Protein AF-A0A8S0FKQ0-F1 (afdb_monomer)

Solvent-accessible surface area (backbone atoms only — not comparable to full-atom values): 7847 Å² total; per-residue (Å²): 129,77,71,79,67,37,31,88,41,82,86,55,67,78,48,74,47,66,47,76,50,74,49,77,55,93,67,25,39,37,41,37,38,37,75,30,39,37,34,36,76,57,36,40,39,36,35,36,36,40,41,39,35,42,67,90,53,77,47,37,35,38,37,47,34,35,33,30,27,82,36,39,47,53,49,51,46,73,43,48,34,76,79,65,35,65,69,54,46,53,49,50,43,62,19,36,63,26,18,32,26,71,59,20,36,40,42,37,37,30,36,76,89,53,64,89,33,92,81,70,67,43,50,77,48,76,50,70,64,69,38,84,63,39,73,48,75,78,75,76,83,72,92,124

Radius of gyration: 17.59 Å; Cα contacts (8 Å, |Δi|>4): 305; chains: 1; bounding box: 38×27×60 Å

Nearest PDB structures (foldseek):
  5ldv-assembly1_A  TM=4.835E-01  e=6.778E+00  Campylobacter jejuni

InterPro domains:
  IPR011836 YhdP [PTHR38690] (1-140)
  IPR025263 YhdP, central domain [PF13116] (1-140)

Secondary structure (DSSP, 8-state):
--GGGT-SS---EEEEEEEEEEEEETTEEEEEEEEEEEEETTEEEEEEEEEEEETTS--EEEEEEEEEES-GGGGGGG--HHHH-HHHHHHHHHHEEEEEEEEEEEEEEE-GGGTT-TTSSEEEEEE---EEEEE-PPP-----

Structure (mmCIF, N/CA/C/O backbone):
data_AF-A0A8S0FKQ0-F1
#
_entry.id   AF-A0A8S0FKQ0-F1
#
loop_
_atom_site.group_PDB
_atom_site.id
_atom_site.type_symbol
_atom_site.label_atom_id
_atom_site.label_alt_id
_atom_site.label_comp_id
_atom_site.label_asym_id
_atom_site.label_entity_id
_atom_site.label_seq_id
_atom_site.pdbx_PDB_ins_code
_atom_site.Cartn_x
_atom_site.Cartn_y
_atom_site.Cartn_z
_atom_site.occupancy
_atom_site.B_iso_or_equiv
_atom_site.auth_seq_id
_atom_site.auth_comp_id
_atom_site.auth_asym_id
_atom_site.auth_atom_id
_atom_site.pdbx_PDB_model_num
ATOM 1 N N . MET A 1 1 ? 13.381 -11.838 -0.605 1.00 45.88 1 MET A N 1
ATOM 2 C CA . MET A 1 1 ? 13.313 -11.718 0.868 1.00 45.88 1 MET A CA 1
ATOM 3 C C . MET A 1 1 ? 12.302 -12.737 1.370 1.00 45.88 1 MET A C 1
ATOM 5 O O . MET A 1 1 ? 11.290 -12.886 0.690 1.00 45.88 1 MET A O 1
ATOM 9 N N . PRO A 1 2 ? 12.556 -13.477 2.460 1.00 46.97 2 PRO A N 1
ATOM 10 C CA . PRO A 1 2 ? 11.550 -14.380 3.004 1.00 46.97 2 PRO A CA 1
ATOM 11 C C . PRO A 1 2 ? 10.395 -13.543 3.562 1.00 46.97 2 PRO A C 1
ATOM 13 O O . PRO A 1 2 ? 10.606 -12.637 4.359 1.00 46.97 2 PRO A O 1
ATOM 16 N N . TYR A 1 3 ? 9.187 -13.810 3.076 1.00 50.66 3 TYR A N 1
ATOM 17 C CA . TYR A 1 3 ? 7.971 -13.041 3.356 1.00 50.66 3 TYR A CA 1
ATOM 18 C C . TYR A 1 3 ? 7.599 -13.001 4.852 1.00 50.66 3 TYR A C 1
ATOM 20 O O . TYR A 1 3 ? 6.968 -12.056 5.320 1.00 50.66 3 TYR A O 1
ATOM 28 N N . GLU A 1 4 ? 8.039 -14.010 5.609 1.00 51.66 4 GLU A N 1
ATOM 29 C CA . GLU A 1 4 ? 7.670 -14.243 7.011 1.00 51.66 4 GLU A CA 1
ATOM 30 C C . GLU A 1 4 ? 8.195 -13.195 8.005 1.00 51.66 4 GLU A C 1
ATOM 32 O O . GLU A 1 4 ? 7.764 -13.186 9.152 1.00 51.66 4 GLU A O 1
ATOM 37 N N . THR A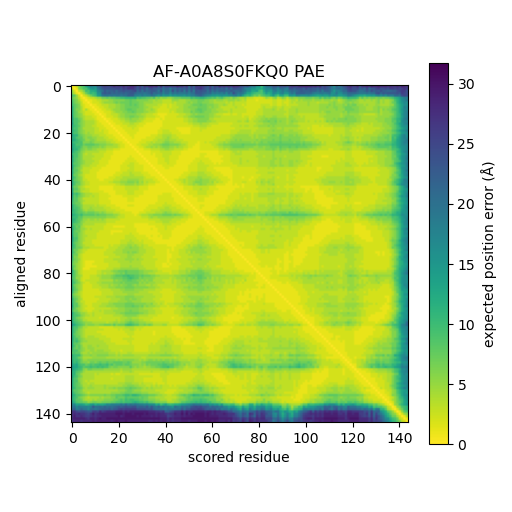 1 5 ? 9.095 -12.296 7.596 1.00 65.00 5 THR A N 1
ATOM 38 C CA . THR A 1 5 ? 9.669 -11.274 8.492 1.00 65.00 5 THR A CA 1
ATOM 39 C C . THR A 1 5 ? 9.130 -9.860 8.267 1.00 65.00 5 THR A C 1
ATOM 41 O O . THR A 1 5 ? 9.576 -8.931 8.939 1.00 65.00 5 THR A O 1
ATOM 44 N N . VAL A 1 6 ? 8.201 -9.668 7.323 1.00 81.81 6 VAL A N 1
ATOM 45 C CA . VAL A 1 6 ? 7.671 -8.335 6.976 1.00 81.81 6 VAL A CA 1
ATOM 46 C C . VAL A 1 6 ? 6.395 -8.014 7.752 1.00 81.81 6 VAL A C 1
ATOM 48 O O . VAL A 1 6 ? 6.261 -6.911 8.275 1.00 81.81 6 VAL A O 1
ATOM 51 N N . PHE A 1 7 ? 5.473 -8.972 7.857 1.00 87.81 7 PHE A N 1
ATOM 52 C CA . PHE A 1 7 ? 4.171 -8.793 8.501 1.00 87.81 7 PHE A CA 1
ATOM 53 C C . PHE A 1 7 ? 4.028 -9.711 9.714 1.00 87.81 7 PHE A C 1
ATOM 55 O O . PHE A 1 7 ? 4.491 -10.848 9.703 1.00 87.81 7 PHE A O 1
ATOM 62 N N . ARG A 1 8 ? 3.322 -9.237 10.748 1.00 89.50 8 ARG A N 1
ATOM 63 C CA . ARG A 1 8 ? 3.043 -10.011 11.975 1.00 89.50 8 ARG A CA 1
ATOM 64 C C . ARG A 1 8 ? 2.052 -11.156 11.778 1.00 89.50 8 ARG A C 1
ATOM 66 O O . ARG A 1 8 ? 1.893 -11.991 12.664 1.00 89.50 8 ARG A O 1
ATOM 73 N N . ALA A 1 9 ? 1.352 -11.163 10.651 1.00 91.06 9 ALA A N 1
ATOM 74 C CA . ALA A 1 9 ? 0.379 -12.174 10.284 1.00 91.06 9 ALA A CA 1
ATOM 75 C C . ALA A 1 9 ? 0.516 -12.515 8.792 1.00 91.06 9 ALA A C 1
ATOM 77 O O . ALA A 1 9 ? 0.926 -11.658 8.005 1.00 91.06 9 ALA A O 1
ATOM 78 N N . PRO A 1 10 ? 0.154 -13.741 8.381 1.00 89.31 10 PRO A N 1
ATOM 79 C CA . PRO A 1 10 ? 0.066 -14.079 6.968 1.00 89.31 10 PRO A CA 1
ATOM 80 C C . PRO A 1 10 ? -1.010 -13.234 6.273 1.00 89.31 10 PRO A C 1
ATOM 82 O O . PRO A 1 10 ? -2.027 -12.878 6.876 1.00 89.31 10 PRO A O 1
ATOM 85 N N . LEU A 1 11 ? -0.823 -12.962 4.978 1.00 88.44 11 LEU A N 1
ATOM 86 C CA . LEU A 1 11 ? -1.889 -12.377 4.168 1.00 88.44 11 LEU A CA 1
ATOM 87 C C . LEU A 1 11 ? -2.914 -13.448 3.809 1.00 88.44 11 LEU A C 1
ATOM 89 O O . LEU A 1 11 ? -2.707 -14.272 2.919 1.00 88.44 11 LEU A O 1
ATOM 93 N N . GLU A 1 12 ? -4.044 -13.408 4.494 1.00 90.38 12 GLU A N 1
ATOM 94 C CA . GLU A 1 12 ? -5.198 -14.256 4.218 1.00 90.38 12 GLU A CA 1
ATOM 95 C C . GLU A 1 12 ? -5.984 -13.687 3.025 1.00 90.38 12 GLU A C 1
ATOM 97 O O . GLU A 1 12 ? -7.002 -13.015 3.198 1.00 90.38 12 GLU A O 1
ATOM 102 N N . ILE A 1 13 ? -5.476 -13.908 1.808 1.00 94.06 13 ILE A N 1
ATOM 103 C CA . ILE A 1 13 ? -6.161 -13.534 0.564 1.00 94.06 13 ILE A CA 1
ATOM 104 C C . ILE A 1 13 ? -7.321 -14.506 0.333 1.00 94.06 13 ILE A C 1
ATOM 106 O O . ILE A 1 13 ? -7.116 -15.714 0.232 1.00 94.06 13 ILE A O 1
ATOM 110 N N . ALA A 1 14 ? -8.536 -13.970 0.248 1.00 95.31 14 ALA A N 1
ATOM 111 C CA . ALA A 1 14 ? -9.751 -14.738 -0.003 1.00 95.31 14 ALA A CA 1
ATOM 112 C C . ALA A 1 14 ? -10.084 -14.816 -1.498 1.00 95.31 14 ALA A C 1
ATOM 114 O O . ALA A 1 14 ? -10.554 -15.848 -1.970 1.00 95.31 14 ALA A O 1
ATOM 115 N N . ASP A 1 15 ? -9.851 -13.726 -2.229 1.00 96.88 15 ASP A N 1
ATOM 116 C CA . ASP A 1 15 ? -10.117 -13.627 -3.662 1.00 96.88 15 ASP A CA 1
ATOM 117 C C . ASP A 1 15 ? -9.163 -12.621 -4.311 1.00 96.88 15 ASP A C 1
ATOM 119 O O . ASP A 1 15 ? -8.690 -11.681 -3.661 1.00 96.88 15 ASP A O 1
ATOM 123 N N . GLY A 1 16 ? -8.868 -12.818 -5.592 1.00 96.56 16 GLY A N 1
ATOM 124 C CA . GLY A 1 16 ? -7.919 -11.978 -6.301 1.00 96.56 16 GLY A CA 1
ATOM 125 C C . GLY A 1 16 ? -7.966 -12.153 -7.809 1.00 96.56 16 GLY A C 1
ATOM 126 O O . GLY A 1 16 ? -7.862 -13.262 -8.330 1.00 96.56 16 GLY A O 1
ATOM 127 N N . GLN A 1 17 ? -8.027 -11.031 -8.515 1.00 97.94 17 GLN A N 1
ATOM 128 C CA . GLN A 1 17 ? -7.879 -10.963 -9.962 1.00 97.94 17 GLN A CA 1
ATOM 129 C C . GLN A 1 17 ? -6.863 -9.888 -10.345 1.00 97.94 17 GLN A C 1
ATOM 131 O O . GLN A 1 17 ? -6.747 -8.844 -9.702 1.00 97.94 17 GLN A O 1
ATOM 136 N N . ALA A 1 18 ? -6.114 -10.148 -11.412 1.00 97.69 18 ALA A N 1
ATOM 137 C CA . ALA A 1 18 ? -5.163 -9.206 -11.978 1.00 97.69 18 ALA A CA 1
ATOM 138 C C . ALA A 1 18 ? -4.899 -9.536 -13.448 1.00 97.69 18 ALA A C 1
ATOM 140 O O . ALA A 1 18 ? -4.916 -10.694 -13.862 1.00 97.69 18 ALA A O 1
ATOM 141 N N . THR A 1 19 ? -4.600 -8.511 -14.240 1.00 98.56 19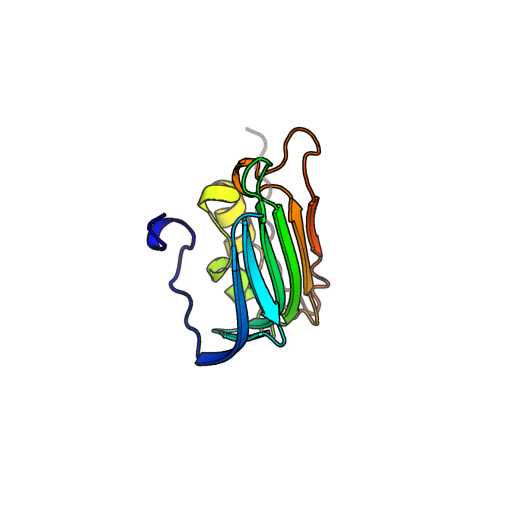 THR A N 1
ATOM 142 C CA . THR A 1 19 ? -4.020 -8.659 -15.577 1.00 98.56 19 THR A CA 1
ATOM 143 C C . THR A 1 19 ? -2.530 -8.374 -15.491 1.00 98.56 19 THR A C 1
ATOM 145 O O . THR A 1 19 ? -2.138 -7.234 -15.241 1.00 98.56 19 THR A O 1
ATOM 148 N N . ILE A 1 20 ? -1.705 -9.393 -15.724 1.00 98.31 20 ILE A N 1
ATOM 149 C CA . ILE A 1 20 ? -0.247 -9.266 -15.708 1.00 98.31 20 ILE A CA 1
ATOM 150 C C . ILE A 1 20 ? 0.286 -9.339 -17.137 1.00 98.31 20 ILE A C 1
ATOM 152 O O . ILE A 1 20 ? -0.100 -10.217 -17.907 1.00 98.31 20 ILE A O 1
ATOM 156 N N . SER A 1 21 ? 1.184 -8.426 -17.491 1.00 98.44 21 SER A N 1
ATOM 157 C CA . SER A 1 21 ? 1.926 -8.468 -18.753 1.00 98.44 21 SER A CA 1
ATOM 158 C C . SER A 1 21 ? 3.395 -8.171 -18.505 1.00 98.44 21 SER A C 1
ATOM 160 O O . SER A 1 21 ? 3.718 -7.326 -17.674 1.00 98.44 21 SER A O 1
ATOM 162 N N . TRP A 1 22 ? 4.280 -8.838 -19.240 1.00 98.38 22 TRP A N 1
ATOM 163 C CA . TRP A 1 22 ? 5.716 -8.604 -19.154 1.00 98.38 22 TRP A CA 1
ATOM 164 C C . TRP A 1 22 ? 6.346 -8.474 -20.537 1.00 98.38 22 TRP A C 1
ATOM 166 O O . TRP A 1 22 ? 5.859 -9.032 -21.522 1.00 98.38 22 TRP A O 1
ATOM 176 N N . LEU A 1 23 ? 7.458 -7.750 -20.588 1.00 98.25 23 LEU A N 1
ATOM 177 C CA . LEU A 1 23 ? 8.323 -7.622 -21.752 1.00 98.25 23 LEU A CA 1
ATOM 178 C C . LEU A 1 23 ? 9.769 -7.774 -21.286 1.00 98.25 23 LEU A C 1
ATOM 180 O O . LEU A 1 23 ? 10.165 -7.168 -20.296 1.00 98.25 23 LEU A O 1
ATOM 184 N N . ASN A 1 24 ? 10.553 -8.573 -22.003 1.00 98.12 24 ASN A N 1
ATOM 185 C CA . ASN A 1 24 ? 11.988 -8.693 -21.777 1.00 98.12 24 ASN A CA 1
ATOM 186 C C . ASN A 1 24 ? 12.702 -8.652 -23.129 1.00 98.12 24 ASN A C 1
ATOM 188 O O . ASN A 1 24 ? 12.422 -9.487 -23.989 1.00 98.12 24 ASN A O 1
ATOM 192 N N . ASN A 1 25 ? 13.557 -7.656 -23.339 1.00 97.50 25 ASN A N 1
ATOM 193 C CA . ASN A 1 25 ? 14.325 -7.475 -24.570 1.00 97.50 25 ASN A CA 1
ATOM 194 C C . ASN A 1 25 ? 15.630 -6.715 -24.289 1.00 97.50 25 ASN A C 1
ATOM 196 O O . ASN A 1 25 ? 15.943 -6.404 -23.143 1.00 97.50 25 ASN A O 1
ATOM 200 N N . ASP A 1 26 ? 16.362 -6.360 -25.344 1.00 97.56 26 ASP A N 1
ATOM 201 C CA . ASP A 1 26 ? 17.658 -5.674 -25.250 1.00 97.56 26 ASP A CA 1
ATOM 202 C C . ASP A 1 26 ? 17.605 -4.310 -24.533 1.00 97.56 26 ASP A C 1
ATOM 204 O O . ASP A 1 26 ? 18.634 -3.798 -24.097 1.00 97.56 26 ASP A O 1
ATOM 208 N N . LYS A 1 27 ? 16.420 -3.697 -24.398 1.00 96.62 27 LYS A N 1
ATOM 209 C CA . LYS A 1 27 ? 16.231 -2.444 -23.646 1.00 96.62 27 LYS A CA 1
ATOM 210 C C . LYS A 1 27 ? 16.032 -2.681 -22.147 1.00 96.62 27 LYS A C 1
ATOM 212 O O . LYS A 1 27 ? 16.201 -1.741 -21.371 1.00 96.62 27 LYS A O 1
ATOM 217 N N . GLY A 1 28 ? 15.688 -3.902 -21.740 1.00 97.94 28 GLY A N 1
ATOM 218 C CA . GLY A 1 28 ? 15.475 -4.295 -20.352 1.00 97.94 28 GLY A CA 1
ATOM 219 C C . GLY A 1 28 ? 14.183 -5.077 -20.122 1.00 97.94 28 GLY A C 1
ATOM 220 O O . GLY A 1 28 ? 13.528 -5.562 -21.050 1.00 97.94 28 GLY A O 1
ATOM 221 N N . PHE A 1 29 ? 13.820 -5.178 -18.846 1.00 98.44 29 PHE A N 1
ATOM 222 C CA . PHE A 1 29 ? 12.642 -5.883 -18.363 1.00 98.44 29 PHE A CA 1
ATOM 223 C C . PHE A 1 29 ? 11.555 -4.905 -17.909 1.00 98.44 29 PHE A C 1
ATOM 225 O O . PHE A 1 29 ? 11.825 -3.908 -17.241 1.00 98.44 29 PHE A O 1
ATOM 232 N N . GLN A 1 30 ? 10.309 -5.217 -18.242 1.00 98.56 30 GLN A N 1
ATOM 233 C CA . GLN A 1 30 ? 9.123 -4.513 -17.778 1.00 98.56 30 GLN A CA 1
ATOM 234 C C . GLN A 1 30 ? 8.086 -5.527 -17.298 1.00 98.56 30 GLN A C 1
ATOM 236 O O . GLN A 1 30 ? 7.835 -6.529 -17.969 1.00 98.56 30 GLN A O 1
ATOM 241 N N . LEU A 1 31 ? 7.453 -5.229 -16.165 1.00 98.69 31 LEU A N 1
ATOM 242 C CA . LEU A 1 31 ? 6.335 -5.980 -15.607 1.00 98.69 31 LEU A CA 1
ATOM 243 C C . LEU A 1 31 ? 5.216 -5.011 -15.224 1.00 98.69 31 LEU A C 1
ATOM 245 O O . LEU A 1 31 ? 5.407 -4.132 -14.386 1.00 98.69 31 LEU A O 1
ATOM 249 N N . ASP A 1 32 ? 4.040 -5.189 -15.814 1.00 98.56 32 ASP A N 1
ATOM 250 C CA . ASP A 1 32 ? 2.842 -4.414 -15.506 1.00 98.56 32 ASP A CA 1
ATOM 251 C C . ASP A 1 32 ? 1.793 -5.299 -14.840 1.00 98.56 32 ASP A C 1
ATOM 253 O O . ASP A 1 32 ? 1.463 -6.375 -15.346 1.00 98.56 32 ASP A O 1
ATOM 257 N N . GLY A 1 33 ? 1.204 -4.792 -13.761 1.00 98.56 33 GLY A N 1
ATOM 258 C CA . GLY A 1 33 ? -0.028 -5.304 -13.181 1.00 98.56 33 GLY A CA 1
ATOM 259 C C . GLY A 1 33 ? -1.149 -4.285 -13.341 1.00 98.56 33 GLY A C 1
ATOM 260 O O . GLY A 1 33 ? -1.034 -3.145 -12.895 1.00 98.56 33 GLY A O 1
ATOM 261 N N . ARG A 1 34 ? -2.245 -4.683 -13.986 1.00 98.25 34 ARG A N 1
ATOM 262 C CA . ARG A 1 34 ? -3.431 -3.850 -14.239 1.00 98.25 34 ARG A CA 1
ATOM 263 C C . ARG A 1 34 ? -4.689 -4.548 -13.748 1.00 98.25 34 ARG A C 1
ATOM 265 O O . ARG A 1 34 ? -4.710 -5.773 -13.659 1.00 98.25 34 ARG A O 1
ATOM 272 N N . ASN A 1 35 ? -5.747 -3.774 -13.497 1.00 98.00 35 ASN A N 1
ATOM 273 C CA . ASN A 1 35 ? -7.040 -4.285 -13.025 1.00 98.00 35 ASN A CA 1
ATOM 274 C C . ASN A 1 35 ? -6.885 -5.201 -11.801 1.00 98.00 35 ASN A C 1
ATOM 276 O O . ASN A 1 35 ? -7.547 -6.234 -11.717 1.00 98.00 35 ASN A O 1
ATOM 280 N N . ILE A 1 36 ? -5.952 -4.855 -10.909 1.00 98.38 36 ILE A N 1
ATOM 281 C CA . ILE A 1 36 ? -5.732 -5.616 -9.687 1.00 98.38 36 ILE A CA 1
ATOM 282 C C . ILE A 1 36 ? -6.921 -5.337 -8.778 1.00 98.38 36 ILE A C 1
ATOM 284 O O . ILE A 1 36 ? -7.241 -4.174 -8.533 1.00 98.38 36 ILE A O 1
ATOM 288 N N . ASP A 1 37 ? -7.555 -6.397 -8.304 1.00 98.38 37 ASP A N 1
ATOM 289 C CA . ASP A 1 37 ? -8.625 -6.382 -7.316 1.00 98.38 37 ASP A CA 1
ATOM 290 C C . ASP A 1 37 ? -8.397 -7.586 -6.398 1.00 98.38 37 ASP A C 1
ATOM 292 O O . ASP A 1 37 ? -8.411 -8.727 -6.857 1.00 98.38 37 ASP A O 1
ATOM 296 N N . VAL A 1 38 ? -8.061 -7.325 -5.134 1.00 97.56 38 VAL A N 1
ATOM 297 C CA . VAL A 1 38 ? -7.666 -8.343 -4.155 1.00 97.56 38 VAL A CA 1
ATOM 298 C C . VAL A 1 38 ? -8.422 -8.118 -2.859 1.00 97.56 38 VAL A C 1
ATOM 300 O O . VAL A 1 38 ? -8.340 -7.046 -2.257 1.00 97.56 38 VAL A O 1
ATOM 303 N N . LYS A 1 39 ? -9.116 -9.154 -2.395 1.00 97.69 39 LYS A N 1
ATOM 304 C CA . LYS A 1 39 ? -9.793 -9.177 -1.100 1.00 97.69 39 LYS A CA 1
ATOM 305 C C . LYS A 1 39 ? -9.009 -10.051 -0.141 1.00 97.69 39 LYS A C 1
ATOM 307 O O . LYS A 1 39 ? -8.796 -11.235 -0.395 1.00 97.69 39 LYS A O 1
ATOM 312 N N . ALA A 1 40 ? -8.614 -9.469 0.978 1.00 95.88 40 ALA A N 1
ATOM 313 C CA . ALA A 1 40 ? -8.000 -10.166 2.094 1.00 95.88 40 ALA A CA 1
ATOM 314 C C . ALA A 1 40 ? -8.786 -9.886 3.381 1.00 95.88 40 ALA A C 1
ATOM 316 O O . ALA A 1 40 ? -9.791 -9.171 3.380 1.00 95.88 40 ALA A O 1
ATOM 317 N N . LYS A 1 41 ? -8.355 -10.471 4.498 1.00 94.88 41 LYS A N 1
ATOM 318 C CA . LYS A 1 41 ? -9.008 -10.282 5.799 1.00 94.88 41 LYS A CA 1
ATOM 319 C C . LYS A 1 41 ? -9.162 -8.791 6.149 1.00 94.88 41 LYS A C 1
ATOM 321 O O . LYS A 1 41 ? -8.170 -8.124 6.426 1.00 94.88 41 LYS A O 1
ATOM 326 N N . ALA A 1 42 ? -10.403 -8.299 6.177 1.00 94.25 42 ALA A N 1
ATOM 327 C CA . ALA A 1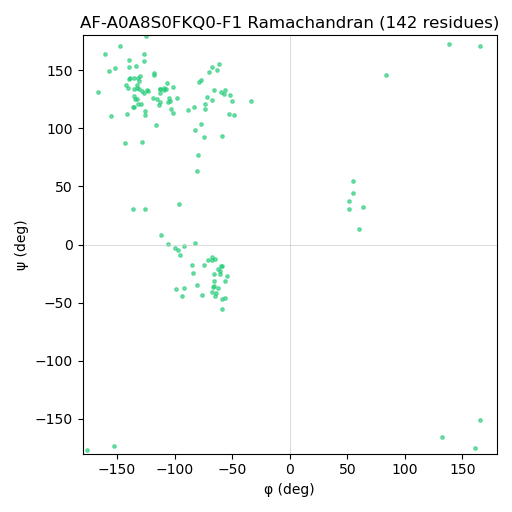 42 ? -10.765 -6.912 6.499 1.00 94.25 42 ALA A CA 1
ATOM 328 C C . ALA A 1 42 ? -10.176 -5.827 5.574 1.00 94.25 42 ALA A C 1
ATOM 330 O O . ALA A 1 42 ? -10.230 -4.648 5.912 1.00 94.25 42 ALA A O 1
ATOM 331 N N . VAL A 1 43 ? -9.626 -6.185 4.407 1.00 96.12 43 VAL A N 1
ATOM 332 C CA . VAL A 1 43 ? -9.165 -5.201 3.415 1.00 96.12 43 VAL A CA 1
ATOM 333 C C . VAL A 1 43 ? -9.528 -5.620 1.996 1.00 96.12 43 VAL A C 1
ATOM 335 O O . VAL A 1 43 ? -9.458 -6.791 1.623 1.00 96.12 43 VAL A O 1
ATOM 338 N N . HIS A 1 44 ? -9.868 -4.635 1.174 1.00 97.62 44 HIS A N 1
ATOM 339 C CA . HIS A 1 44 ? -10.067 -4.783 -0.263 1.00 97.62 44 HIS A CA 1
ATOM 340 C C . HIS A 1 44 ? -9.188 -3.764 -0.982 1.00 97.62 44 HIS A C 1
ATOM 342 O O . HIS A 1 44 ? -9.369 -2.561 -0.821 1.00 97.62 44 HIS A O 1
ATOM 348 N N . ALA A 1 45 ? -8.212 -4.246 -1.746 1.00 97.38 45 ALA A N 1
ATOM 349 C CA . ALA A 1 45 ? -7.263 -3.417 -2.473 1.00 97.38 45 ALA A CA 1
ATOM 350 C C . ALA A 1 45 ? -7.537 -3.479 -3.977 1.00 97.38 45 ALA A C 1
ATOM 352 O O . ALA A 1 45 ? -7.718 -4.556 -4.545 1.00 97.38 45 ALA A O 1
ATOM 353 N N . ARG A 1 46 ? -7.525 -2.319 -4.634 1.00 98.38 46 ARG A N 1
ATOM 354 C CA . ARG A 1 46 ? -7.659 -2.178 -6.084 1.00 98.38 46 ARG A CA 1
ATOM 355 C C . ARG A 1 46 ? -6.572 -1.270 -6.628 1.00 98.38 46 ARG A C 1
ATOM 357 O O . ARG A 1 46 ? -6.277 -0.245 -6.022 1.00 98.38 46 ARG A O 1
ATOM 364 N N . GLY A 1 47 ? -6.004 -1.591 -7.784 1.00 98.12 47 GLY A N 1
ATOM 365 C CA . GLY A 1 47 ? -4.988 -0.723 -8.370 1.00 98.12 47 GLY A CA 1
ATOM 366 C C . GLY A 1 47 ? -4.173 -1.341 -9.491 1.00 98.12 47 GLY A C 1
ATOM 367 O O . GLY A 1 47 ? -4.633 -2.203 -10.246 1.00 98.12 47 GLY A O 1
ATOM 368 N N . GLY A 1 48 ? -2.943 -0.859 -9.599 1.00 98.62 48 GLY A N 1
ATOM 369 C CA . GLY A 1 48 ? -1.978 -1.339 -10.568 1.00 98.62 48 GLY A CA 1
ATOM 370 C C . GLY A 1 48 ? -0.556 -0.977 -10.180 1.00 98.62 48 GLY A C 1
ATOM 371 O O . GLY A 1 48 ? -0.312 -0.111 -9.337 1.00 98.62 48 GLY A O 1
ATOM 372 N N . PHE A 1 49 ? 0.381 -1.650 -10.830 1.00 98.69 49 PHE A N 1
ATOM 373 C CA . PHE A 1 49 ? 1.793 -1.345 -10.708 1.00 98.69 49 PHE A CA 1
ATOM 374 C C . PHE A 1 49 ? 2.494 -1.453 -12.057 1.00 98.69 49 PHE A C 1
ATOM 376 O O . PHE A 1 49 ? 2.046 -2.153 -12.968 1.00 98.69 49 PHE A O 1
ATOM 383 N N . ARG A 1 50 ? 3.637 -0.783 -12.152 1.00 98.69 50 ARG A N 1
ATOM 384 C CA . ARG A 1 50 ? 4.613 -0.961 -13.220 1.00 98.69 50 ARG A CA 1
ATOM 385 C C . ARG A 1 50 ? 5.994 -1.040 -12.605 1.00 98.69 50 ARG A C 1
ATOM 387 O O . ARG A 1 50 ? 6.408 -0.120 -11.908 1.00 98.69 50 ARG A O 1
ATOM 394 N N . TYR A 1 51 ? 6.701 -2.114 -12.912 1.00 98.56 51 TYR A N 1
ATOM 395 C CA . TYR A 1 51 ? 8.117 -2.261 -12.634 1.00 98.56 51 TYR A CA 1
ATOM 396 C C . TYR A 1 51 ? 8.903 -2.203 -13.943 1.00 98.56 51 TYR A C 1
ATOM 398 O O . TYR A 1 51 ? 8.544 -2.862 -14.920 1.00 98.56 51 TYR A O 1
ATOM 406 N N . LEU A 1 52 ? 9.966 -1.408 -13.950 1.00 98.31 52 LEU A N 1
ATOM 407 C CA . LEU A 1 52 ? 10.912 -1.257 -15.047 1.00 98.31 52 LEU A CA 1
ATOM 408 C C . LEU A 1 52 ? 12.310 -1.562 -14.519 1.00 98.31 52 LEU A C 1
ATOM 410 O O . LEU A 1 52 ? 12.709 -1.028 -13.490 1.00 98.31 52 LEU A O 1
ATOM 414 N N . GLN A 1 53 ? 13.056 -2.381 -15.247 1.00 98.12 53 GLN A N 1
ATOM 415 C CA . GLN A 1 53 ? 14.484 -2.608 -15.063 1.00 98.12 53 GLN A CA 1
ATOM 416 C C . GLN A 1 53 ? 15.159 -2.420 -16.425 1.00 98.12 53 GLN A C 1
ATOM 418 O O . GLN A 1 53 ? 15.279 -3.382 -17.191 1.00 98.12 53 GLN A O 1
ATOM 423 N N . PRO A 1 54 ? 15.554 -1.187 -16.774 1.00 97.81 54 PRO A N 1
ATOM 424 C CA . PRO A 1 54 ? 16.308 -0.931 -17.994 1.00 97.81 54 PRO A CA 1
ATOM 425 C C . PRO A 1 54 ? 17.657 -1.664 -17.974 1.00 97.81 54 PRO A C 1
ATOM 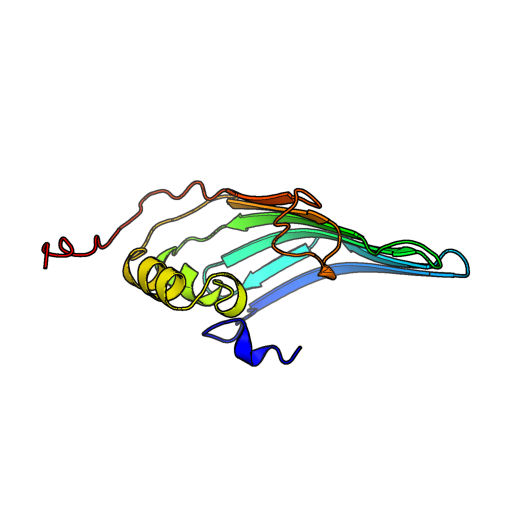427 O O . PRO A 1 54 ? 18.202 -1.954 -16.908 1.00 97.81 54 PRO A O 1
ATOM 430 N N . ALA A 1 55 ? 18.211 -1.955 -19.154 1.00 97.38 55 ALA A N 1
ATOM 431 C CA . ALA A 1 55 ? 19.469 -2.699 -19.275 1.00 97.38 55 ALA A CA 1
ATOM 432 C C . ALA A 1 55 ? 20.690 -1.948 -18.707 1.00 97.38 55 ALA A C 1
ATOM 434 O O . ALA A 1 55 ? 21.623 -2.580 -18.223 1.00 97.38 55 ALA A O 1
ATOM 435 N N . ASN A 1 56 ? 20.682 -0.612 -18.771 1.00 96.31 56 ASN A N 1
ATOM 436 C CA . ASN A 1 56 ? 21.808 0.247 -18.385 1.00 96.31 56 ASN A CA 1
ATOM 437 C C . ASN A 1 56 ? 21.358 1.459 -17.550 1.00 96.31 56 ASN A C 1
ATOM 439 O O . ASN A 1 56 ? 21.942 2.532 -17.664 1.00 96.31 56 ASN A O 1
ATOM 443 N N . ASP A 1 57 ? 20.287 1.310 -16.771 1.00 96.69 57 ASP A N 1
ATOM 444 C CA . ASP A 1 57 ? 19.752 2.373 -15.915 1.00 96.69 57 ASP A CA 1
ATOM 445 C C . ASP A 1 57 ? 19.146 1.769 -14.639 1.00 96.69 57 ASP A C 1
ATOM 447 O O . ASP A 1 57 ? 19.013 0.546 -14.509 1.00 96.69 57 ASP A O 1
ATOM 451 N N . GLU A 1 58 ? 18.791 2.621 -13.686 1.00 95.81 58 GLU A N 1
ATOM 452 C CA . GLU A 1 58 ? 18.213 2.198 -12.418 1.00 95.81 58 GLU A CA 1
ATOM 453 C C . GLU A 1 58 ? 16.783 1.652 -12.569 1.00 95.81 58 GLU A C 1
ATOM 455 O O . GLU A 1 58 ? 16.015 2.096 -13.431 1.00 95.81 58 GLU A O 1
ATOM 460 N N . PRO A 1 59 ? 16.382 0.681 -11.725 1.00 97.25 59 PRO A N 1
ATOM 461 C CA . PRO A 1 59 ? 15.010 0.216 -11.719 1.00 97.25 59 PRO A CA 1
ATOM 462 C C . PRO A 1 59 ? 14.048 1.284 -11.212 1.00 97.25 59 PRO A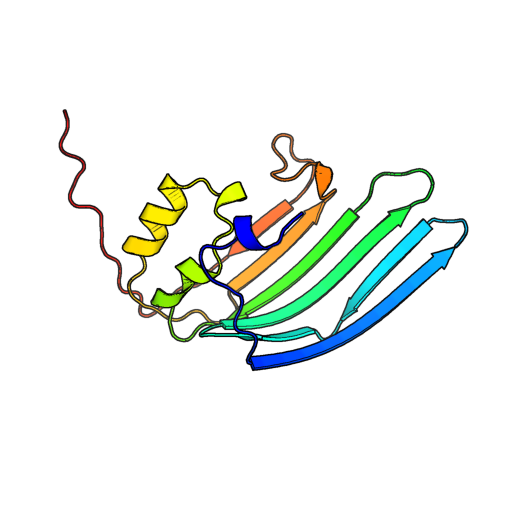 C 1
ATOM 464 O O . PRO A 1 59 ? 14.371 2.088 -10.340 1.00 97.25 59 PRO A O 1
ATOM 467 N N . TRP A 1 60 ? 12.808 1.199 -11.676 1.00 97.88 60 TRP A N 1
ATOM 468 C CA . TRP A 1 60 ? 11.714 2.034 -11.205 1.00 97.88 60 TRP A CA 1
ATOM 469 C C . TRP A 1 60 ? 10.480 1.191 -10.915 1.00 97.88 60 TRP A C 1
ATOM 471 O O . TRP A 1 60 ? 10.076 0.357 -11.727 1.00 97.88 60 TRP A O 1
ATOM 481 N N . LEU A 1 61 ? 9.845 1.441 -9.775 1.00 98.50 61 LEU A N 1
ATOM 482 C CA . LEU A 1 61 ? 8.552 0.881 -9.415 1.00 98.50 61 LEU A CA 1
ATOM 483 C C . LEU A 1 61 ? 7.555 2.017 -9.216 1.00 98.50 61 LEU A C 1
ATOM 485 O O . LEU A 1 61 ? 7.790 2.929 -8.428 1.00 98.50 61 LEU A O 1
ATOM 489 N N . GLY A 1 62 ? 6.435 1.940 -9.924 1.00 98.44 62 GLY A N 1
ATOM 490 C CA . GLY A 1 62 ? 5.254 2.756 -9.682 1.00 98.44 62 GLY A CA 1
ATOM 491 C C . GLY A 1 62 ? 4.111 1.885 -9.177 1.00 98.44 62 GLY A C 1
ATOM 492 O O . GLY A 1 62 ? 3.814 0.868 -9.803 1.00 98.44 62 GLY A O 1
ATOM 493 N N . ILE A 1 63 ? 3.459 2.283 -8.086 1.00 98.50 63 ILE A N 1
ATOM 494 C CA . ILE A 1 63 ? 2.222 1.675 -7.581 1.00 98.50 63 ILE A CA 1
ATOM 495 C C . ILE A 1 63 ? 1.220 2.790 -7.312 1.00 98.50 63 ILE A C 1
ATOM 497 O O . ILE A 1 63 ? 1.544 3.788 -6.667 1.00 98.50 63 ILE A O 1
ATOM 501 N N . LEU A 1 64 ? -0.008 2.579 -7.772 1.00 98.44 64 LEU A N 1
ATOM 502 C CA . LEU A 1 64 ? -1.163 3.353 -7.350 1.00 98.44 64 LEU A CA 1
ATOM 503 C C . LEU A 1 64 ? -2.257 2.375 -6.942 1.00 98.44 64 LEU A C 1
ATOM 505 O O . LEU A 1 64 ? -2.689 1.549 -7.754 1.00 98.44 64 LEU A O 1
ATOM 509 N N . ALA A 1 65 ? -2.697 2.467 -5.693 1.00 98.25 65 ALA A N 1
ATOM 510 C CA . ALA A 1 65 ? -3.743 1.603 -5.171 1.00 98.25 65 ALA A CA 1
ATOM 511 C C . ALA A 1 65 ? -4.717 2.364 -4.270 1.00 98.25 65 ALA A C 1
ATOM 513 O O . ALA A 1 65 ? -4.321 3.236 -3.501 1.00 98.25 65 ALA A O 1
ATOM 514 N N . GLY A 1 66 ? -5.991 1.997 -4.369 1.00 98.31 66 GLY A N 1
ATOM 515 C CA . GLY A 1 66 ? -7.033 2.316 -3.404 1.00 98.31 66 GLY A CA 1
ATOM 516 C C . GLY A 1 66 ? -7.307 1.101 -2.523 1.00 98.31 66 GLY A C 1
ATOM 517 O O . GLY A 1 66 ? -7.406 -0.020 -3.020 1.00 98.31 66 GLY A O 1
ATOM 518 N N . ILE A 1 67 ? -7.424 1.314 -1.219 1.00 97.69 67 ILE A N 1
ATOM 519 C CA . ILE A 1 67 ? -7.630 0.279 -0.208 1.00 97.69 67 ILE A CA 1
ATOM 520 C C . ILE A 1 67 ? -8.853 0.670 0.615 1.00 97.69 67 ILE A C 1
ATOM 522 O O . ILE A 1 67 ? -8.952 1.801 1.085 1.00 97.69 67 ILE A O 1
ATOM 526 N N . SER A 1 68 ? -9.788 -0.250 0.795 1.00 97.81 68 SER A N 1
ATOM 527 C CA . SER A 1 68 ? -10.917 -0.072 1.704 1.00 97.81 68 SER A CA 1
ATOM 528 C C . SER A 1 68 ? -10.893 -1.101 2.822 1.00 97.81 68 SER A C 1
ATOM 530 O O . SER A 1 68 ? -10.452 -2.232 2.620 1.00 97.81 68 SER A O 1
ATOM 532 N N . THR A 1 69 ? -11.381 -0.707 3.991 1.00 96.81 69 THR A N 1
ATOM 533 C CA . THR A 1 69 ? -11.530 -1.558 5.173 1.00 96.81 69 THR A CA 1
ATOM 534 C C . THR A 1 69 ? -12.814 -1.190 5.902 1.00 96.81 69 THR A C 1
ATOM 536 O O . THR A 1 69 ? -13.127 -0.008 6.052 1.00 96.81 69 THR A O 1
ATOM 539 N N . ASP A 1 70 ? -13.543 -2.206 6.340 1.00 96.31 70 ASP A N 1
ATOM 540 C CA . ASP A 1 70 ? -14.699 -2.101 7.230 1.00 96.31 70 ASP A CA 1
ATOM 541 C C . ASP A 1 70 ? -14.322 -2.324 8.707 1.00 96.31 70 ASP A C 1
ATOM 543 O O . ASP A 1 70 ? -15.131 -2.088 9.600 1.00 96.31 70 ASP A O 1
ATOM 547 N N . ASP A 1 71 ? -13.087 -2.758 8.975 1.00 96.44 71 ASP A N 1
ATOM 548 C CA . ASP A 1 71 ? -12.566 -2.982 10.319 1.00 96.44 71 ASP A CA 1
ATOM 549 C C . ASP A 1 71 ? -11.087 -2.581 10.420 1.00 96.44 71 ASP A C 1
ATOM 551 O O . ASP A 1 71 ? -10.158 -3.390 10.312 1.00 96.44 71 ASP A O 1
ATOM 555 N N . GLY A 1 72 ? -10.867 -1.301 10.713 1.00 95.69 72 GLY A N 1
ATOM 556 C CA . GLY A 1 72 ? -9.555 -0.718 10.958 1.00 95.69 72 GLY A CA 1
ATOM 557 C C . GLY A 1 72 ? -8.803 -1.367 12.124 1.00 95.69 72 GLY A C 1
ATOM 558 O O . GLY A 1 72 ? -7.577 -1.271 12.161 1.00 95.69 72 GLY A O 1
ATOM 559 N N . SER A 1 73 ? -9.479 -2.095 13.027 1.00 95.88 73 SER A N 1
ATOM 560 C CA . SER A 1 73 ? -8.799 -2.855 14.088 1.00 95.88 73 SER A CA 1
ATOM 561 C C . SER A 1 73 ? -7.927 -3.991 13.543 1.00 95.88 73 SER A C 1
ATOM 563 O O . SER A 1 73 ? -7.097 -4.531 14.268 1.00 95.88 73 SER A O 1
ATOM 565 N N . GLN A 1 74 ? -8.064 -4.345 12.258 1.00 96.25 74 GLN A N 1
ATOM 566 C CA . GLN A 1 74 ? -7.224 -5.335 11.579 1.00 96.25 74 GLN A CA 1
ATOM 567 C C . GLN A 1 74 ? -5.996 -4.734 10.881 1.00 96.25 74 GLN A C 1
ATOM 569 O O . GLN A 1 74 ? -5.203 -5.487 10.311 1.00 96.25 74 GLN A O 1
ATOM 574 N N . ALA A 1 75 ? -5.798 -3.410 10.923 1.00 94.25 75 ALA A N 1
ATOM 575 C CA . ALA A 1 75 ? -4.705 -2.740 10.211 1.00 94.25 75 ALA A CA 1
ATOM 576 C C . ALA A 1 75 ? -3.311 -3.285 10.579 1.00 94.25 75 ALA A C 1
ATOM 578 O O . ALA A 1 75 ? -2.440 -3.373 9.715 1.00 94.25 75 ALA A O 1
ATOM 579 N N . TRP A 1 76 ? -3.126 -3.743 11.824 1.00 94.44 76 TRP A N 1
ATOM 580 C CA . TRP A 1 76 ? -1.874 -4.330 12.323 1.00 94.44 76 TRP A CA 1
ATOM 581 C C . TRP A 1 76 ? -1.338 -5.495 11.481 1.00 94.44 76 TRP A C 1
ATOM 583 O O . TRP A 1 76 ? -0.131 -5.728 11.451 1.00 94.44 76 TRP A O 1
ATOM 593 N N . ARG A 1 77 ? -2.217 -6.218 10.776 1.00 94.56 77 ARG A N 1
ATOM 594 C CA . ARG A 1 77 ? -1.836 -7.328 9.888 1.00 94.56 77 ARG A CA 1
ATOM 595 C C . ARG A 1 77 ? -1.027 -6.859 8.682 1.00 94.56 77 ARG A C 1
ATOM 597 O O . ARG A 1 77 ? -0.263 -7.637 8.125 1.00 94.56 77 ARG A O 1
ATOM 604 N N . TYR A 1 78 ? -1.209 -5.600 8.290 1.00 93.31 78 TYR A N 1
ATOM 605 C CA . TYR A 1 78 ? -0.707 -5.023 7.046 1.00 93.31 78 TYR A CA 1
AT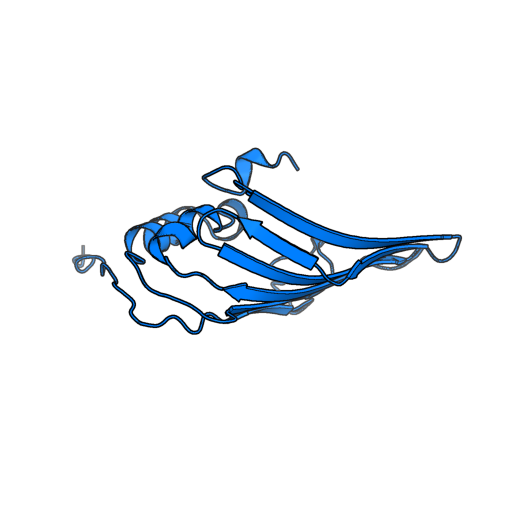OM 606 C C . TYR A 1 78 ? 0.389 -3.974 7.274 1.00 93.31 78 TYR A C 1
ATOM 608 O O . TYR A 1 78 ? 0.805 -3.311 6.325 1.00 93.31 78 TYR A O 1
ATOM 616 N N . PHE A 1 79 ? 0.882 -3.821 8.509 1.00 92.44 79 PHE A N 1
ATOM 617 C CA . PHE A 1 79 ? 2.023 -2.959 8.810 1.00 92.44 79 PHE A CA 1
ATOM 618 C C . PHE A 1 79 ? 3.343 -3.694 8.536 1.00 92.44 79 PHE A C 1
ATOM 620 O O . PHE A 1 79 ? 3.602 -4.716 9.176 1.00 92.44 79 PHE A O 1
ATOM 627 N N . PRO A 1 80 ? 4.189 -3.200 7.609 1.00 89.00 80 PRO A N 1
ATOM 628 C CA . PRO A 1 80 ? 5.496 -3.792 7.352 1.00 89.00 80 PRO A CA 1
ATOM 629 C C . PRO A 1 80 ? 6.469 -3.433 8.486 1.00 89.00 80 PRO A C 1
ATOM 631 O O . PRO A 1 80 ? 7.109 -2.380 8.474 1.00 89.00 80 PRO A O 1
ATOM 634 N N . GLU A 1 81 ? 6.574 -4.294 9.497 1.00 90.31 81 GLU A N 1
ATOM 635 C CA . GLU A 1 81 ? 7.303 -4.010 10.741 1.00 90.31 81 GLU A CA 1
ATOM 636 C C . GLU A 1 81 ? 8.796 -3.774 10.526 1.00 90.31 81 GLU A C 1
ATOM 638 O O . GLU A 1 81 ? 9.376 -2.880 11.141 1.00 90.31 81 GLU A O 1
ATOM 643 N N . ASN A 1 82 ? 9.413 -4.506 9.604 1.00 84.62 82 ASN A N 1
ATOM 644 C CA . ASN A 1 82 ? 10.814 -4.305 9.240 1.00 84.62 82 ASN A CA 1
ATOM 645 C C . ASN A 1 82 ? 11.094 -2.915 8.633 1.00 84.62 82 ASN A C 1
ATOM 647 O O . ASN A 1 82 ? 12.243 -2.477 8.646 1.00 84.62 82 ASN A O 1
ATOM 651 N N . LEU A 1 83 ? 10.071 -2.236 8.101 1.00 84.56 83 LEU A N 1
ATOM 652 C CA . LEU A 1 83 ? 10.181 -0.897 7.516 1.00 84.56 83 LEU A CA 1
ATOM 653 C C . LEU A 1 83 ? 9.745 0.200 8.493 1.00 84.56 83 LEU A C 1
ATOM 655 O O . LEU A 1 83 ? 10.358 1.263 8.529 1.00 84.56 83 LEU A O 1
ATOM 659 N N . MET A 1 84 ? 8.697 -0.048 9.280 1.00 88.12 84 MET A N 1
ATOM 660 C CA . MET A 1 84 ? 8.136 0.926 10.226 1.00 88.12 84 MET A CA 1
ATOM 661 C C . MET A 1 84 ? 8.865 0.954 11.574 1.00 88.12 84 MET A C 1
ATOM 663 O O . MET A 1 84 ? 8.831 1.967 12.269 1.00 88.12 84 MET A O 1
ATOM 667 N N . GLY A 1 85 ? 9.521 -0.147 11.944 1.00 90.19 85 GLY A N 1
ATOM 668 C CA . GLY A 1 85 ? 10.083 -0.356 13.271 1.00 90.19 85 GLY A CA 1
ATOM 669 C C . GLY A 1 85 ? 9.044 -0.873 14.270 1.00 90.19 85 GLY A C 1
ATOM 670 O O . GLY A 1 85 ? 7.865 -0.515 14.230 1.00 90.19 85 GLY A O 1
ATOM 671 N N . LYS A 1 86 ? 9.506 -1.721 15.193 1.00 92.50 86 LYS A N 1
ATOM 672 C CA . LYS A 1 86 ? 8.662 -2.421 16.168 1.00 92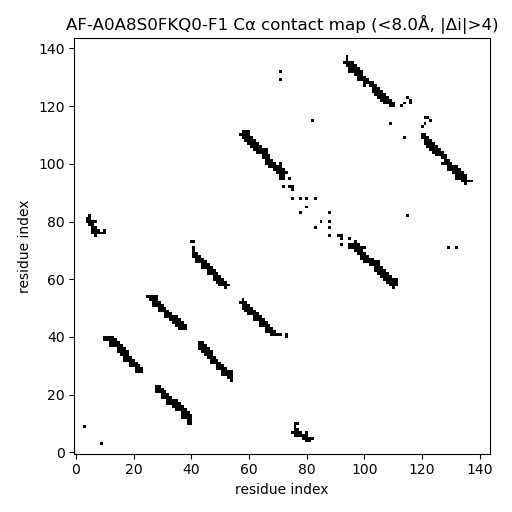.50 86 LYS A CA 1
ATOM 673 C C . LYS A 1 86 ? 7.805 -1.481 17.019 1.00 92.50 86 LYS A C 1
ATOM 675 O O . LYS A 1 86 ? 6.610 -1.729 17.148 1.00 92.50 86 LYS A O 1
ATOM 680 N N . ASP A 1 87 ? 8.385 -0.404 17.547 1.00 92.75 87 ASP A N 1
ATOM 681 C CA . ASP A 1 87 ? 7.692 0.507 18.470 1.00 92.75 87 ASP A CA 1
ATOM 682 C C . ASP A 1 87 ? 6.504 1.213 17.806 1.00 92.75 87 ASP A C 1
ATOM 684 O O . ASP A 1 87 ? 5.423 1.311 18.389 1.00 92.75 87 ASP A O 1
ATOM 688 N N . LEU A 1 88 ? 6.673 1.657 16.554 1.00 92.25 88 LEU A N 1
ATOM 689 C CA . LEU A 1 88 ? 5.599 2.293 15.793 1.00 92.25 88 LEU A CA 1
ATOM 690 C C . LEU A 1 88 ? 4.489 1.292 15.467 1.00 92.25 88 LEU A C 1
ATOM 692 O O . LEU A 1 88 ? 3.308 1.623 15.580 1.00 92.25 88 LEU A O 1
ATOM 696 N N . VAL A 1 89 ? 4.855 0.062 15.093 1.00 93.56 89 VAL A N 1
ATOM 697 C CA . VAL A 1 89 ? 3.867 -0.993 14.852 1.00 93.56 89 VAL A CA 1
ATOM 698 C C . VAL A 1 89 ? 3.130 -1.351 16.138 1.00 93.56 89 VAL A C 1
ATOM 700 O O . VAL A 1 89 ? 1.907 -1.449 16.103 1.00 93.56 89 VAL A O 1
ATOM 703 N N . ASP A 1 90 ? 3.817 -1.499 17.272 1.00 94.25 90 ASP A N 1
ATOM 704 C CA . ASP A 1 90 ? 3.195 -1.773 18.573 1.00 94.25 90 ASP A CA 1
ATOM 705 C C . ASP A 1 90 ? 2.209 -0.666 18.963 1.00 94.25 90 ASP A C 1
ATOM 707 O O . ASP A 1 90 ? 1.062 -0.959 19.310 1.00 94.25 90 ASP A O 1
ATOM 711 N N . TYR A 1 91 ? 2.620 0.598 18.829 1.00 93.75 91 TYR A N 1
ATOM 712 C CA . TYR A 1 91 ? 1.759 1.746 19.093 1.00 93.75 91 TYR A CA 1
ATOM 713 C C . TYR A 1 91 ? 0.504 1.734 18.218 1.00 93.75 91 TYR A C 1
ATOM 715 O O . TYR A 1 91 ? -0.603 1.744 18.749 1.00 93.75 91 TYR A O 1
ATOM 723 N N . LEU A 1 92 ? 0.649 1.671 16.889 1.00 93.81 92 LEU A N 1
ATOM 724 C CA . LEU A 1 92 ? -0.496 1.738 15.976 1.00 93.81 92 LEU A CA 1
ATOM 725 C C . LEU A 1 92 ? -1.417 0.521 16.106 1.00 93.81 92 LEU A C 1
ATOM 727 O O . LEU A 1 92 ? -2.635 0.671 16.036 1.00 93.81 92 LEU A O 1
ATOM 731 N N . SER A 1 93 ? -0.849 -0.665 16.341 1.00 94.50 93 SER A N 1
ATOM 732 C CA . SER A 1 93 ? -1.618 -1.901 16.535 1.00 94.50 93 SER A CA 1
ATOM 733 C C . SER A 1 93 ? -2.458 -1.866 17.811 1.00 94.50 93 SER A C 1
ATOM 735 O O . SER A 1 93 ? -3.557 -2.409 17.830 1.00 94.50 93 SER A O 1
ATOM 737 N N . GLY A 1 94 ? -1.953 -1.242 18.880 1.00 93.44 94 GLY A N 1
ATOM 738 C CA . GLY A 1 94 ? -2.715 -1.049 20.114 1.00 93.44 94 GLY A CA 1
ATOM 739 C C . GLY A 1 94 ? -3.689 0.129 20.041 1.00 93.44 94 GLY A C 1
ATOM 740 O O . GLY A 1 94 ? -4.772 0.069 20.626 1.00 93.44 94 GLY A O 1
ATOM 741 N N . ALA A 1 95 ? -3.310 1.191 19.325 1.00 94.44 95 ALA A N 1
ATOM 742 C CA . ALA A 1 95 ? -4.070 2.428 19.258 1.00 94.44 95 ALA A CA 1
ATOM 743 C C . ALA A 1 95 ? -5.304 2.309 18.363 1.00 94.44 95 ALA A C 1
ATOM 745 O O . ALA A 1 95 ? -6.361 2.787 18.755 1.00 94.44 95 ALA A O 1
ATOM 746 N N . ILE A 1 96 ? -5.212 1.681 17.189 1.00 94.56 96 ILE A N 1
ATOM 747 C CA . ILE A 1 96 ? -6.347 1.566 16.262 1.00 94.56 96 ILE A CA 1
ATOM 748 C C . ILE A 1 96 ? -7.229 0.390 16.698 1.00 94.56 96 ILE A C 1
ATOM 750 O O . ILE A 1 96 ? -6.949 -0.765 16.395 1.00 94.56 96 ILE A O 1
ATOM 754 N N . GLN A 1 97 ? -8.318 0.682 17.410 1.00 96.00 97 GLN A N 1
ATOM 755 C CA . GLN A 1 97 ? -9.247 -0.330 17.933 1.00 96.00 97 GLN A CA 1
ATOM 756 C C . GLN A 1 97 ? -10.483 -0.548 17.054 1.00 96.00 97 GLN A C 1
ATOM 758 O O . GLN A 1 97 ? -11.314 -1.397 17.369 1.00 96.00 97 GLN A O 1
ATOM 763 N N . GLY A 1 98 ? -10.640 0.233 15.989 1.00 96.19 98 GLY A N 1
ATOM 764 C CA . GLY A 1 98 ? -11.757 0.134 15.057 1.00 96.19 98 GLY A CA 1
ATOM 765 C C . GLY A 1 98 ? -11.858 1.367 14.169 1.00 96.19 98 GLY A C 1
ATOM 766 O O . GLY A 1 98 ? -11.176 2.368 14.401 1.00 96.19 98 GLY A O 1
ATOM 767 N N . GLY A 1 99 ? -12.720 1.288 13.164 1.00 96.31 99 GLY A N 1
ATOM 768 C CA . GLY A 1 99 ? -12.952 2.341 12.182 1.00 96.31 99 GLY A CA 1
ATOM 769 C C . GLY A 1 99 ? -13.090 1.770 10.782 1.00 96.31 99 GLY A C 1
ATOM 770 O O . GLY A 1 99 ? -12.855 0.590 10.557 1.00 96.31 99 GLY A O 1
ATOM 771 N N . GLU A 1 100 ? -13.448 2.625 9.843 1.00 97.75 100 GLU A N 1
ATOM 772 C CA . GLU A 1 100 ? -13.690 2.268 8.449 1.00 97.75 100 GLU A CA 1
ATOM 773 C C . GLU A 1 100 ? -12.932 3.258 7.572 1.00 97.75 100 GLU A C 1
ATOM 775 O O . GLU A 1 100 ? -12.847 4.447 7.893 1.00 97.75 100 GLU A O 1
ATOM 780 N N . ALA A 1 101 ? -12.373 2.800 6.460 1.00 97.19 101 ALA A N 1
ATOM 781 C CA . ALA A 1 101 ? -11.794 3.692 5.469 1.00 97.19 101 ALA A CA 1
ATOM 782 C C . ALA A 1 101 ? -12.236 3.263 4.079 1.00 97.19 101 ALA A C 1
ATOM 784 O O . ALA A 1 101 ? -12.033 2.118 3.679 1.00 97.19 101 ALA A O 1
ATOM 785 N N . ASP A 1 102 ? -12.770 4.218 3.327 1.00 95.62 102 ASP A N 1
ATOM 786 C CA . ASP A 1 102 ? -13.035 4.059 1.907 1.00 95.62 102 ASP A CA 1
ATOM 787 C C . ASP A 1 102 ? -11.892 4.677 1.110 1.00 95.62 102 ASP A C 1
ATOM 789 O O . ASP A 1 102 ? -11.571 5.856 1.271 1.00 95.62 102 ASP A O 1
ATOM 793 N N . ASN A 1 103 ? -11.307 3.889 0.208 1.00 90.56 103 ASN A N 1
ATOM 794 C CA . ASN A 1 103 ? -10.317 4.354 -0.760 1.00 90.56 103 ASN A CA 1
ATOM 795 C C . ASN A 1 103 ? -9.107 5.079 -0.130 1.00 90.56 103 ASN A C 1
ATOM 797 O O . ASN A 1 103 ? -8.645 6.105 -0.639 1.00 90.56 103 ASN A O 1
ATOM 801 N N . ALA A 1 104 ? -8.569 4.523 0.959 1.00 97.12 104 ALA A N 1
ATOM 802 C CA . ALA A 1 104 ? -7.229 4.857 1.419 1.00 97.12 104 ALA A CA 1
ATOM 803 C C . ALA A 1 104 ? -6.247 4.695 0.250 1.00 97.12 104 ALA A C 1
ATOM 805 O O . ALA A 1 104 ? -6.275 3.689 -0.454 1.00 97.12 104 ALA A O 1
ATOM 806 N N . THR A 1 105 ? -5.436 5.711 -0.012 1.00 97.94 105 THR A N 1
ATOM 807 C CA . THR A 1 105 ? -4.630 5.790 -1.233 1.00 97.94 105 THR A CA 1
ATOM 808 C C . THR A 1 105 ? -3.176 5.489 -0.917 1.00 97.94 105 THR A C 1
ATOM 810 O O . THR A 1 105 ? -2.593 6.137 -0.053 1.00 97.94 105 THR A O 1
ATOM 813 N N . LEU A 1 106 ? -2.597 4.529 -1.634 1.00 97.19 106 LEU A N 1
ATOM 814 C CA . LEU A 1 106 ? -1.165 4.255 -1.659 1.00 97.19 106 LEU A CA 1
ATOM 815 C C . LEU A 1 106 ? -0.579 4.791 -2.965 1.00 97.19 106 LEU A C 1
ATOM 817 O O . LEU A 1 106 ? -0.987 4.366 -4.051 1.00 97.19 106 LEU A O 1
ATOM 821 N N . VAL A 1 107 ? 0.418 5.661 -2.837 1.00 97.56 107 VAL A N 1
ATOM 822 C CA . VAL A 1 107 ? 1.296 6.089 -3.926 1.00 97.56 107 VAL A CA 1
ATOM 823 C C . VAL A 1 107 ? 2.707 5.607 -3.618 1.00 97.56 107 VAL A C 1
ATOM 825 O O . VAL A 1 107 ? 3.262 5.907 -2.563 1.00 97.56 107 VAL A O 1
ATOM 828 N N . TYR A 1 108 ? 3.293 4.870 -4.556 1.00 97.12 108 TYR A N 1
ATOM 829 C CA . TYR A 1 108 ? 4.702 4.491 -4.543 1.00 97.12 108 TYR A CA 1
ATOM 830 C C . TYR A 1 108 ? 5.314 4.874 -5.888 1.00 97.12 108 TYR A C 1
ATOM 832 O O . TYR A 1 108 ? 4.762 4.526 -6.933 1.00 97.12 108 TYR A O 1
ATOM 840 N N . GLY A 1 109 ? 6.463 5.538 -5.883 1.00 97.75 109 GLY A N 1
ATOM 841 C CA . GLY A 1 109 ? 7.187 5.888 -7.099 1.00 97.75 109 GLY A CA 1
ATOM 842 C C . GLY A 1 109 ? 8.670 6.066 -6.829 1.00 97.75 109 GLY A C 1
ATOM 843 O O . GLY A 1 109 ? 9.047 7.041 -6.195 1.00 97.75 109 GLY A O 1
ATOM 844 N N . GLY A 1 110 ? 9.511 5.162 -7.320 1.00 97.06 110 GLY A N 1
ATOM 845 C CA . GLY A 1 110 ? 10.962 5.308 -7.206 1.00 97.06 110 GLY A CA 1
ATOM 846 C C . GLY A 1 110 ? 11.722 4.005 -7.405 1.00 97.06 110 GLY A C 1
ATOM 847 O O . GLY A 1 110 ? 11.135 2.961 -7.702 1.00 97.06 110 GLY A O 1
ATOM 848 N N . ASN A 1 111 ? 13.040 4.055 -7.206 1.00 96.19 111 ASN A N 1
ATOM 849 C CA . ASN A 1 111 ? 13.899 2.872 -7.199 1.00 96.19 111 ASN A CA 1
ATOM 850 C C . ASN A 1 111 ? 13.684 2.067 -5.900 1.00 96.19 111 ASN A C 1
ATOM 852 O O . ASN A 1 111 ? 13.982 2.579 -4.819 1.00 96.19 111 ASN A O 1
ATOM 856 N N . PRO A 1 112 ? 13.197 0.812 -5.941 1.00 92.94 112 PRO A N 1
ATOM 857 C CA . PRO A 1 112 ? 12.915 0.054 -4.721 1.00 92.94 112 PRO A CA 1
ATOM 858 C C . PRO A 1 112 ? 14.114 -0.198 -3.809 1.00 92.94 112 PRO A C 1
ATOM 860 O O . PRO A 1 112 ? 13.930 -0.421 -2.616 1.00 92.94 112 PRO A O 1
ATOM 863 N N . GLN A 1 113 ? 15.333 -0.146 -4.350 1.00 92.62 113 GLN A N 1
ATOM 864 C CA . GLN A 1 113 ? 16.565 -0.352 -3.587 1.00 92.62 113 GLN A CA 1
ATOM 865 C C . GLN A 1 113 ? 16.923 0.846 -2.696 1.00 92.62 113 GLN A C 1
ATOM 867 O O . GLN A 1 113 ? 17.717 0.698 -1.772 1.00 92.62 113 GLN A O 1
ATOM 872 N N . LEU A 1 114 ? 16.344 2.023 -2.961 1.00 93.12 114 LEU A N 1
ATOM 873 C CA . LEU A 1 114 ? 16.600 3.258 -2.211 1.00 93.12 114 LEU A CA 1
ATOM 874 C C . LEU A 1 114 ? 15.517 3.559 -1.165 1.00 93.12 114 LEU A C 1
ATOM 876 O O . LEU A 1 114 ? 15.633 4.526 -0.411 1.00 93.12 114 LEU A O 1
ATOM 880 N N . PHE A 1 115 ? 14.459 2.746 -1.091 1.00 89.69 115 PHE A N 1
ATOM 881 C CA . PHE A 1 115 ? 13.418 2.898 -0.076 1.00 89.69 115 PHE A CA 1
ATOM 882 C C . PHE A 1 115 ? 14.033 2.781 1.337 1.00 89.69 115 PHE A C 1
ATOM 884 O O . PHE A 1 115 ? 14.783 1.831 1.582 1.00 89.69 115 PHE A O 1
ATOM 891 N N . PRO A 1 116 ? 13.752 3.700 2.289 1.00 89.88 116 PRO A N 1
ATOM 892 C CA . PRO A 1 116 ? 12.618 4.637 2.350 1.00 89.88 116 PRO A CA 1
ATOM 893 C C . PRO A 1 116 ? 12.873 6.075 1.829 1.00 89.88 116 PRO A C 1
ATOM 895 O O . PRO A 1 116 ? 12.313 7.017 2.378 1.00 89.88 116 PRO A O 1
ATOM 898 N N . TYR A 1 117 ? 13.700 6.269 0.792 1.00 90.94 117 TYR A N 1
ATOM 899 C CA . TYR A 1 117 ? 13.918 7.555 0.090 1.00 90.94 117 TYR A CA 1
ATOM 900 C C . TYR A 1 117 ? 14.344 8.726 0.987 1.00 90.94 117 TYR A C 1
ATOM 902 O O . TYR A 1 117 ? 13.733 9.795 1.002 1.00 90.94 117 TYR A O 1
ATOM 910 N N . LYS A 1 118 ? 15.421 8.534 1.757 1.00 87.75 118 LYS A N 1
ATOM 911 C CA . LYS A 1 118 ? 15.919 9.548 2.702 1.00 87.75 118 LYS A CA 1
ATOM 912 C C . LYS A 1 118 ? 16.486 10.806 2.030 1.00 87.75 118 LYS A C 1
ATOM 914 O O . LYS A 1 118 ? 16.695 11.797 2.727 1.00 87.75 118 LYS A O 1
ATOM 919 N N . HIS A 1 119 ? 16.732 10.787 0.720 1.00 91.50 119 HIS A N 1
ATOM 9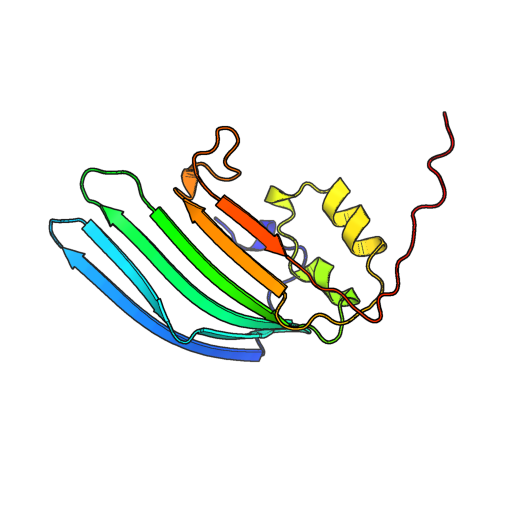20 C CA . HIS A 1 119 ? 17.310 11.905 -0.030 1.00 91.50 119 HIS A CA 1
ATOM 921 C C . HIS A 1 119 ? 16.445 12.316 -1.237 1.00 91.50 119 HIS A C 1
ATOM 923 O O . HIS A 1 119 ? 16.966 12.851 -2.214 1.00 91.50 119 HIS A O 1
ATOM 929 N N . ASN A 1 120 ? 15.120 12.139 -1.144 1.00 87.75 120 ASN A N 1
ATOM 930 C CA . ASN A 1 120 ? 14.133 12.528 -2.165 1.00 87.75 120 ASN A CA 1
ATOM 931 C C . ASN A 1 120 ? 14.276 11.786 -3.508 1.00 87.75 120 ASN A C 1
ATOM 933 O O . ASN A 1 120 ? 13.971 12.334 -4.565 1.00 87.75 120 ASN A O 1
ATOM 937 N N . GLU A 1 121 ? 14.719 10.530 -3.477 1.00 92.44 121 GLU A N 1
ATOM 938 C CA . GLU A 1 121 ? 14.905 9.686 -4.667 1.00 92.44 121 GLU A CA 1
ATOM 939 C C . GLU A 1 121 ? 13.599 9.021 -5.149 1.00 92.44 121 GLU A C 1
ATOM 941 O O . GLU A 1 121 ? 13.592 8.256 -6.115 1.00 92.44 121 GLU A O 1
ATOM 946 N N . GLY A 1 122 ? 12.485 9.297 -4.468 1.00 94.38 122 GLY A N 1
ATOM 947 C CA . GLY A 1 122 ? 11.174 8.747 -4.774 1.00 94.38 122 GLY A CA 1
ATOM 948 C C . GLY A 1 122 ? 10.069 9.306 -3.879 1.00 94.38 122 GLY A C 1
ATOM 949 O O . GLY A 1 122 ? 10.295 10.174 -3.036 1.00 94.38 122 GLY A O 1
ATOM 950 N N . GLN A 1 123 ? 8.860 8.788 -4.071 1.00 95.19 123 GLN A N 1
ATOM 951 C CA . GLN A 1 123 ? 7.655 9.111 -3.320 1.00 95.19 123 GLN A CA 1
ATOM 952 C C . GLN A 1 123 ? 7.078 7.838 -2.704 1.00 95.19 123 GLN A C 1
ATOM 954 O O . GLN A 1 123 ? 6.890 6.826 -3.384 1.00 95.19 123 GLN A O 1
ATOM 959 N N . PHE A 1 124 ? 6.753 7.911 -1.418 1.00 94.00 124 PHE A N 1
ATOM 960 C CA . PHE A 1 124 ? 5.927 6.927 -0.736 1.00 94.00 124 PHE A CA 1
ATOM 961 C C . PHE A 1 124 ? 4.924 7.654 0.148 1.00 94.00 124 PHE A C 1
ATOM 963 O O . PHE A 1 124 ? 5.311 8.378 1.063 1.00 94.00 124 PHE A O 1
ATOM 970 N N . GLU A 1 125 ? 3.641 7.465 -0.133 1.00 94.38 125 GLU A N 1
ATOM 971 C CA . GLU A 1 125 ? 2.561 8.119 0.591 1.00 94.38 125 GLU A CA 1
ATOM 972 C C . GLU A 1 125 ? 1.405 7.148 0.804 1.00 94.38 125 GLU A C 1
ATOM 974 O O . GLU A 1 125 ? 0.990 6.434 -0.112 1.00 94.38 125 GLU A O 1
ATOM 979 N N . VAL A 1 126 ? 0.879 7.143 2.028 1.00 93.81 126 VAL A N 1
ATOM 980 C CA . VAL A 1 126 ? -0.341 6.427 2.389 1.00 93.81 126 VAL A CA 1
ATOM 981 C C . VAL A 1 126 ? -1.291 7.428 3.032 1.00 93.81 126 VAL A C 1
ATOM 983 O O . VAL A 1 126 ? -1.045 7.906 4.138 1.00 93.81 126 VAL A O 1
ATOM 986 N N . LEU A 1 127 ? -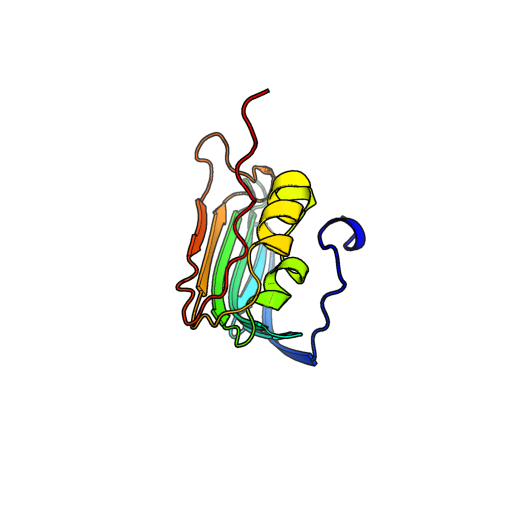2.386 7.735 2.342 1.00 96.44 127 LEU A N 1
ATOM 987 C CA . LEU A 1 127 ? -3.446 8.604 2.841 1.00 96.44 127 LEU A CA 1
ATOM 988 C C . LEU A 1 127 ? -4.634 7.751 3.282 1.00 96.44 127 LEU A C 1
ATOM 990 O O . LEU A 1 127 ? -5.264 7.098 2.453 1.00 96.44 127 LEU A O 1
ATOM 994 N N . VAL A 1 128 ? -4.974 7.784 4.571 1.00 95.50 128 VAL A N 1
ATOM 995 C CA . VAL A 1 128 ? -6.072 6.986 5.139 1.00 95.50 128 VAL A CA 1
ATOM 996 C C . VAL A 1 128 ? -7.175 7.909 5.668 1.00 95.50 128 VAL A C 1
ATOM 998 O O . VAL A 1 128 ? -7.024 8.473 6.752 1.00 95.50 128 VAL A O 1
ATOM 1001 N N . PRO A 1 129 ? -8.303 8.069 4.952 1.00 95.12 129 PRO A N 1
ATOM 1002 C CA . PRO A 1 129 ? -9.439 8.856 5.423 1.00 95.12 129 PRO A CA 1
ATOM 1003 C C . PRO A 1 129 ? -10.292 8.040 6.412 1.00 95.12 129 PRO A C 1
ATOM 1005 O O . PRO A 1 129 ? -11.447 7.724 6.127 1.00 95.12 129 PRO A O 1
ATOM 1008 N N . LEU A 1 130 ? -9.711 7.667 7.557 1.00 93.62 130 LEU A N 1
ATOM 1009 C CA . LEU A 1 130 ? -10.367 6.825 8.560 1.00 93.62 130 LEU A CA 1
ATOM 1010 C C . LEU A 1 130 ? -11.572 7.547 9.191 1.00 93.62 130 LEU A C 1
ATOM 1012 O O . LEU A 1 130 ? -11.481 8.702 9.608 1.00 93.62 130 LEU A O 1
ATOM 1016 N N . ARG A 1 131 ? -12.702 6.847 9.281 1.00 95.31 131 ARG A N 1
ATOM 1017 C CA . ARG A 1 131 ? -13.978 7.302 9.852 1.00 95.31 131 ARG A CA 1
ATOM 1018 C C . ARG A 1 131 ? -14.455 6.316 10.908 1.00 95.31 131 ARG A C 1
ATOM 1020 O O . ARG A 1 131 ? -13.957 5.197 10.980 1.00 95.31 131 ARG A O 1
ATOM 1027 N N . ASN A 1 132 ? -15.410 6.741 11.738 1.00 94.94 132 ASN A N 1
ATOM 1028 C CA . ASN A 1 132 ? -15.993 5.909 12.803 1.00 94.94 132 ASN A CA 1
ATOM 1029 C C . ASN A 1 132 ? -14.928 5.262 13.708 1.00 94.94 132 ASN A C 1
ATOM 1031 O O . ASN A 1 132 ? -15.099 4.157 14.217 1.00 94.94 132 ASN A O 1
ATOM 1035 N N . ALA A 1 133 ? -13.794 5.947 13.864 1.00 92.44 133 ALA A N 1
ATOM 1036 C CA . ALA A 1 133 ? -12.612 5.362 14.457 1.00 92.44 133 ALA A CA 1
ATOM 1037 C C . ALA A 1 133 ? -12.731 5.286 15.976 1.00 92.44 133 ALA A C 1
ATOM 1039 O O . ALA A 1 133 ? -13.196 6.222 16.632 1.00 92.44 133 ALA A O 1
ATOM 1040 N N . LYS A 1 134 ? -12.230 4.188 16.537 1.00 93.56 134 LYS A N 1
ATOM 1041 C CA . LYS A 1 134 ? -12.019 4.046 17.973 1.00 93.56 134 LYS A CA 1
ATOM 1042 C C . LYS A 1 134 ? -10.524 3.964 18.226 1.00 93.56 134 LYS A C 1
ATOM 1044 O O . LYS A 1 134 ? -9.874 3.041 17.740 1.00 93.56 134 LYS A O 1
ATOM 1049 N N . PHE A 1 135 ? -10.004 4.911 19.001 1.00 92.00 135 PHE A N 1
ATOM 1050 C CA . PHE A 1 135 ? -8.595 4.944 19.368 1.00 92.00 135 PHE A CA 1
ATOM 1051 C C . PHE A 1 135 ? -8.392 4.679 20.858 1.00 92.00 135 PHE A C 1
ATOM 1053 O O . PHE A 1 135 ? -9.067 5.280 21.695 1.00 92.00 135 PHE A O 1
ATOM 1060 N N . ALA A 1 136 ? -7.439 3.810 21.185 1.00 89.62 136 ALA A N 1
ATOM 1061 C CA . ALA A 1 136 ? -6.819 3.793 22.500 1.00 89.62 136 ALA A CA 1
ATOM 1062 C C . ALA A 1 136 ? -5.629 4.746 22.483 1.00 89.62 136 ALA A C 1
ATOM 1064 O O . ALA A 1 136 ? -4.648 4.535 21.772 1.00 89.62 136 ALA A O 1
ATOM 1065 N N . PHE A 1 137 ? -5.719 5.801 23.277 1.00 78.44 137 PHE A N 1
ATOM 1066 C CA . PHE A 1 137 ? -4.576 6.664 23.521 1.00 78.44 137 PHE A CA 1
ATOM 1067 C C . PHE A 1 137 ? -3.669 5.977 24.540 1.00 78.44 137 PHE A C 1
ATOM 1069 O O . PHE A 1 137 ? -4.163 5.358 25.488 1.00 78.44 137 PHE A O 1
ATOM 1076 N N . GLN A 1 138 ? -2.351 6.062 24.346 1.00 66.00 138 GLN A N 1
ATOM 1077 C CA . GLN A 1 138 ? -1.435 5.690 25.421 1.00 66.00 138 GLN A CA 1
ATOM 1078 C C . GLN A 1 138 ? -1.781 6.565 26.639 1.00 66.00 138 GLN A C 1
ATOM 1080 O O . GLN A 1 138 ? -1.899 7.781 26.471 1.00 66.00 138 GLN A O 1
ATOM 1085 N N . PRO A 1 139 ? -1.982 5.984 27.839 1.00 58.00 139 PRO A N 1
ATOM 1086 C CA . PRO A 1 139 ? -2.003 6.788 29.051 1.00 58.00 139 PRO A CA 1
ATOM 1087 C C . PRO A 1 139 ? -0.679 7.544 29.095 1.00 58.00 139 PRO A C 1
ATOM 1089 O O . PRO A 1 139 ? 0.350 6.926 28.812 1.00 58.00 139 PRO A O 1
ATOM 1092 N N . ASP A 1 140 ? -0.733 8.851 29.370 1.00 57.91 140 ASP A N 1
ATOM 1093 C CA . ASP A 1 140 ? 0.416 9.756 29.345 1.00 57.91 140 ASP A CA 1
ATOM 1094 C C . ASP A 1 140 ? 1.692 9.038 29.789 1.00 57.91 140 ASP A C 1
ATOM 1096 O O . ASP A 1 140 ? 1.736 8.452 30.877 1.00 57.91 140 ASP A O 1
ATOM 1100 N N . ALA A 1 141 ? 2.720 9.062 28.935 1.00 50.78 141 ALA A N 1
ATOM 1101 C CA . ALA A 1 141 ? 4.066 8.706 29.344 1.00 50.78 141 ALA A CA 1
ATOM 1102 C C . ALA A 1 141 ? 4.437 9.677 30.466 1.00 50.78 141 ALA A C 1
ATOM 1104 O O . ALA A 1 141 ? 4.827 10.818 30.214 1.00 50.78 141 ALA A O 1
ATOM 1105 N N . GLY A 1 142 ? 4.198 9.254 31.709 1.00 40.34 142 GLY A N 1
ATOM 1106 C CA . GLY A 1 142 ? 4.558 10.012 32.889 1.00 40.34 142 GLY A CA 1
ATOM 1107 C C . GLY A 1 142 ? 6.015 10.416 32.747 1.00 40.34 142 GLY A C 1
ATOM 1108 O O . GLY A 1 142 ? 6.869 9.563 32.512 1.00 40.34 142 GLY A O 1
ATOM 1109 N N . LEU A 1 143 ? 6.264 11.724 32.819 1.00 44.84 143 LEU A N 1
ATOM 1110 C CA . LEU A 1 143 ? 7.602 12.289 32.907 1.00 44.84 143 LEU A CA 1
ATOM 1111 C C . LEU A 1 143 ? 8.372 11.528 33.994 1.00 44.84 143 LEU A C 1
ATOM 1113 O O . LEU A 1 143 ? 8.051 11.645 35.179 1.00 44.84 143 LEU A O 1
ATOM 1117 N N . HIS A 1 144 ? 9.366 10.756 33.570 1.00 40.00 144 HIS A N 1
ATOM 1118 C CA . HIS A 1 144 ? 10.431 10.229 34.409 1.00 40.00 144 HIS A CA 1
ATOM 1119 C C . HIS A 1 144 ? 11.755 10.792 33.910 1.00 40.00 144 HIS A C 1
ATOM 1121 O O . HIS A 1 144 ? 11.971 10.774 32.677 1.00 40.00 144 HIS A O 1
#

Mean predicted aligned error: 5.34 Å

pLDDT: mean 91.33, std 12.76, range [40.0, 98.69]

Foldseek 3Di:
DPPPQFFPDDWAWPDWDWDWDWDADQQGIKIKIAQTWTDTDQKIKGWMKIWTDTPPDAIKIWTKMFMWGQWQLCCLRVGRCVQCPDVSSVQSNQFWNTWIFGGFIWTWIARPVCPVCPPVRIDTDTGTPTHPTGTDDDDDPPDD

Sequence (144 aa):
MPYETVFRAPLEIADGQATISWLNNDKGFQLDGRNIDVKAKAVHARGGFRYLQPANDEPWLGILAGISTDDGSQAWRYFPENLMGKDLVDYLSGAIQGGEADNATLVYGGNPQLFPYKHNEGQFEVLVPLRNAKFAFQPDAGLH

Organism: Escherichia coli (NCBI:txid562)